Protein AF-A0A1S1P6E8-F1 (afdb_monomer_lite)

pLDDT: mean 93.37, std 9.24, range [54.66, 98.31]

Foldseek 3Di:
DVPVVVVVVVLLVVQVVVLVVLVHDSVQLVVLLVVLVVVCVVVVNDPVVSSVSSVVVSVVVSD

Radius of gyration: 11.48 Å; chains: 1; bounding box: 28×24×22 Å

Secondary structure (DSSP, 8-state):
-HHHHHHHHHHHHHHHHHHHHHT--HHHHHHHHHHHHHHHHHHT--HHHHHHHHHHHHHHTT-

Organism: Methylorubrum extorquens (NCBI:txid408)

Structure (mmCIF, N/CA/C/O backbone):
data_AF-A0A1S1P6E8-F1
#
_entry.id   AF-A0A1S1P6E8-F1
#
loop_
_atom_site.group_PDB
_atom_site.id
_atom_site.type_symbol
_atom_site.label_atom_id
_atom_site.label_alt_id
_atom_site.label_comp_id
_atom_site.label_asym_id
_atom_site.label_entity_id
_atom_site.label_seq_id
_atom_site.pdbx_PDB_ins_code
_atom_site.Cartn_x
_atom_site.Cartn_y
_atom_site.Cartn_z
_atom_site.occupancy
_atom_site.B_iso_or_equiv
_atom_site.auth_seq_id
_atom_site.auth_comp_id
_atom_site.auth_asym_id
_atom_site.auth_atom_id
_atom_site.pdbx_PDB_model_num
ATOM 1 N N . MET A 1 1 ? 18.232 14.044 -9.630 1.00 54.66 1 MET A N 1
ATOM 2 C CA . MET A 1 1 ? 17.869 13.525 -8.289 1.00 54.66 1 MET A CA 1
ATOM 3 C C . MET A 1 1 ? 16.469 13.952 -7.830 1.00 54.66 1 MET A C 1
ATOM 5 O O . MET A 1 1 ? 15.928 13.279 -6.964 1.00 54.66 1 MET A O 1
ATOM 9 N N . SER A 1 2 ? 15.847 14.994 -8.404 1.00 62.19 2 SER A N 1
ATOM 10 C CA . SER A 1 2 ? 14.497 15.427 -7.992 1.00 62.19 2 SER A CA 1
ATOM 11 C C . SER A 1 2 ? 13.356 14.518 -8.460 1.00 62.19 2 SER A C 1
ATOM 13 O O . SER A 1 2 ? 12.500 14.195 -7.650 1.00 62.19 2 SER A O 1
ATOM 15 N N . GLU A 1 3 ? 13.376 14.011 -9.698 1.00 63.62 3 GLU A N 1
ATOM 16 C CA . GLU A 1 3 ? 12.229 13.275 -10.271 1.00 63.62 3 GLU A CA 1
ATOM 17 C C . GLU A 1 3 ? 11.841 12.016 -9.479 1.00 63.62 3 GLU A C 1
ATOM 19 O O . GLU A 1 3 ? 10.668 11.811 -9.193 1.00 63.62 3 GLU A O 1
ATOM 24 N N . THR A 1 4 ? 12.812 11.213 -9.033 1.00 68.69 4 THR A N 1
ATOM 25 C CA . THR A 1 4 ? 12.556 10.014 -8.208 1.00 68.69 4 THR A CA 1
ATOM 26 C C . THR A 1 4 ? 11.979 10.362 -6.831 1.00 68.69 4 THR A C 1
ATOM 28 O O . THR A 1 4 ? 11.167 9.617 -6.278 1.00 68.69 4 THR A O 1
ATOM 31 N N . THR A 1 5 ? 12.374 11.511 -6.277 1.00 77.81 5 THR A N 1
ATOM 32 C CA . THR A 1 5 ? 11.871 12.003 -4.985 1.00 77.81 5 THR A CA 1
ATOM 33 C C . THR A 1 5 ? 10.446 12.538 -5.139 1.00 77.81 5 THR A C 1
ATOM 35 O O . THR A 1 5 ? 9.578 12.236 -4.320 1.00 77.81 5 THR A O 1
ATOM 38 N N . ASP A 1 6 ? 10.182 13.264 -6.227 1.00 86.44 6 ASP A N 1
ATOM 39 C CA . ASP A 1 6 ? 8.861 13.801 -6.558 1.00 86.44 6 ASP A CA 1
ATOM 40 C C . ASP A 1 6 ? 7.863 12.682 -6.887 1.00 86.44 6 ASP A C 1
ATOM 42 O O . ASP A 1 6 ? 6.723 12.710 -6.414 1.00 86.44 6 ASP A O 1
ATOM 46 N N . GLN A 1 7 ? 8.308 11.656 -7.619 1.00 89.06 7 GLN A N 1
ATOM 47 C CA . GLN A 1 7 ? 7.532 10.452 -7.901 1.00 89.06 7 GLN A CA 1
ATOM 48 C C . GLN A 1 7 ? 7.191 9.703 -6.608 1.00 89.06 7 GLN A C 1
ATOM 50 O O . GLN A 1 7 ? 6.014 9.466 -6.341 1.00 89.06 7 GLN 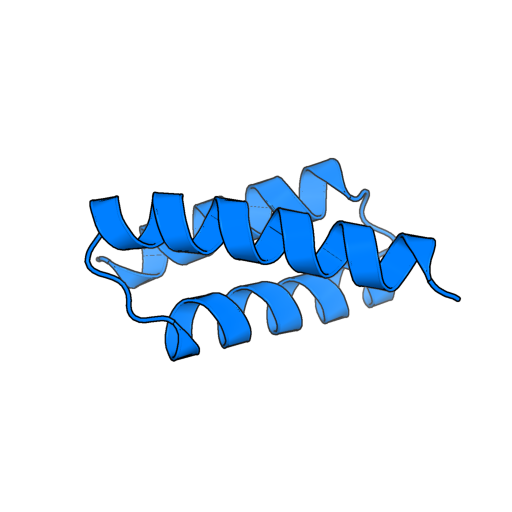A O 1
ATOM 55 N N . SER A 1 8 ? 8.179 9.421 -5.752 1.00 90.06 8 SER A N 1
ATOM 56 C CA . SER A 1 8 ? 7.944 8.741 -4.467 1.00 90.06 8 SER A CA 1
ATOM 57 C C . SER A 1 8 ? 6.967 9.519 -3.574 1.00 90.06 8 SER A C 1
ATOM 59 O O . SER A 1 8 ? 6.089 8.941 -2.934 1.00 90.06 8 SER A O 1
ATOM 61 N N . ALA A 1 9 ? 7.063 10.853 -3.556 1.00 93.38 9 ALA A N 1
ATOM 62 C CA . ALA A 1 9 ? 6.145 11.707 -2.804 1.00 93.38 9 ALA A CA 1
ATOM 63 C C . ALA A 1 9 ? 4.720 11.727 -3.386 1.00 93.38 9 ALA A C 1
ATOM 65 O O . ALA A 1 9 ? 3.748 11.927 -2.648 1.00 93.38 9 ALA A O 1
ATOM 66 N N . ALA A 1 10 ? 4.570 11.575 -4.703 1.00 95.62 10 ALA A N 1
ATOM 67 C CA . ALA A 1 10 ? 3.271 11.440 -5.355 1.00 95.62 10 ALA A CA 1
ATOM 68 C C . ALA A 1 10 ? 2.649 10.060 -5.083 1.00 95.62 10 ALA A C 1
ATOM 70 O O . ALA A 1 10 ? 1.466 9.984 -4.743 1.00 95.62 10 ALA A O 1
ATOM 71 N N . GLU A 1 11 ? 3.453 8.997 -5.153 1.00 96.31 11 GLU A N 1
ATOM 72 C CA . GLU A 1 11 ? 3.054 7.621 -4.845 1.00 96.31 11 GLU A CA 1
ATOM 73 C C . GLU A 1 11 ? 2.570 7.492 -3.399 1.00 96.31 11 GLU A C 1
ATOM 75 O O . GLU A 1 11 ? 1.429 7.084 -3.172 1.00 96.31 11 GLU A O 1
ATOM 80 N N . LEU A 1 12 ? 3.372 7.942 -2.426 1.00 96.25 12 LEU A N 1
ATOM 81 C CA . LEU A 1 12 ? 2.994 7.939 -1.008 1.00 96.25 12 LEU A CA 1
ATOM 82 C C . LEU A 1 12 ? 1.708 8.732 -0.756 1.00 96.25 12 LEU A C 1
ATOM 84 O O . LEU A 1 12 ? 0.830 8.267 -0.037 1.00 96.25 12 LEU A O 1
ATOM 88 N N . ARG A 1 13 ? 1.522 9.893 -1.400 1.00 96.69 13 ARG A N 1
ATOM 89 C CA . ARG A 1 13 ? 0.258 10.647 -1.296 1.00 96.69 13 ARG A CA 1
ATOM 90 C C . ARG A 1 13 ? -0.944 9.877 -1.844 1.00 96.69 13 ARG A C 1
ATOM 92 O O . ARG A 1 13 ? -2.043 10.011 -1.308 1.00 96.69 13 ARG A O 1
ATOM 99 N N . GLY A 1 14 ? -0.768 9.105 -2.915 1.00 96.38 14 GLY A N 1
ATOM 100 C CA . GLY A 1 14 ? -1.809 8.223 -3.443 1.00 96.38 14 GLY A CA 1
ATOM 101 C C . GLY A 1 14 ? -2.150 7.094 -2.473 1.00 96.38 14 GLY A C 1
ATOM 102 O O . GLY A 1 14 ? -3.325 6.876 -2.174 1.00 96.38 14 GLY A O 1
ATOM 103 N N . LEU A 1 15 ? -1.124 6.432 -1.939 1.00 97.38 15 LEU A N 1
ATOM 104 C CA . LEU A 1 15 ? -1.265 5.329 -0.990 1.00 97.38 15 LEU A CA 1
ATOM 105 C C . LEU A 1 15 ? -1.909 5.771 0.321 1.00 97.38 15 LEU A C 1
ATOM 107 O O . LEU A 1 15 ? -2.809 5.092 0.796 1.00 97.38 15 LEU A O 1
ATOM 111 N N . LEU A 1 16 ? -1.546 6.936 0.860 1.00 97.25 16 LEU A N 1
ATOM 112 C CA . LEU A 1 16 ? -2.162 7.467 2.078 1.00 97.25 16 LEU A CA 1
ATOM 113 C C . LEU A 1 16 ? -3.658 7.752 1.896 1.00 97.25 16 LEU A C 1
ATOM 115 O O . LEU A 1 16 ? -4.450 7.469 2.788 1.00 97.25 16 LEU A O 1
ATOM 119 N N . ARG A 1 17 ? -4.085 8.242 0.724 1.00 96.75 17 ARG A N 1
ATOM 120 C CA . ARG A 1 17 ? -5.522 8.391 0.427 1.00 96.75 17 ARG A CA 1
ATOM 121 C C . ARG A 1 17 ? -6.243 7.048 0.338 1.00 96.75 17 ARG A C 1
ATOM 123 O O . ARG A 1 17 ? -7.389 6.949 0.758 1.00 96.75 17 ARG A O 1
ATOM 130 N N . PHE A 1 18 ? -5.589 6.026 -0.206 1.00 95.31 18 PHE A N 1
ATOM 131 C CA . PHE A 1 18 ? -6.137 4.670 -0.243 1.00 95.31 18 PHE A CA 1
ATOM 132 C C . PHE A 1 18 ? -6.230 4.065 1.171 1.00 95.31 18 PHE A C 1
ATOM 134 O O . PHE A 1 18 ? -7.282 3.556 1.550 1.00 95.31 18 PHE A O 1
ATOM 141 N N . ALA A 1 19 ? -5.177 4.218 1.977 1.00 97.12 19 ALA A N 1
ATOM 142 C CA . ALA A 1 19 ? -5.080 3.785 3.372 1.00 97.12 19 ALA A CA 1
ATOM 143 C C . ALA A 1 19 ? -6.179 4.371 4.264 1.00 97.12 19 ALA A C 1
ATOM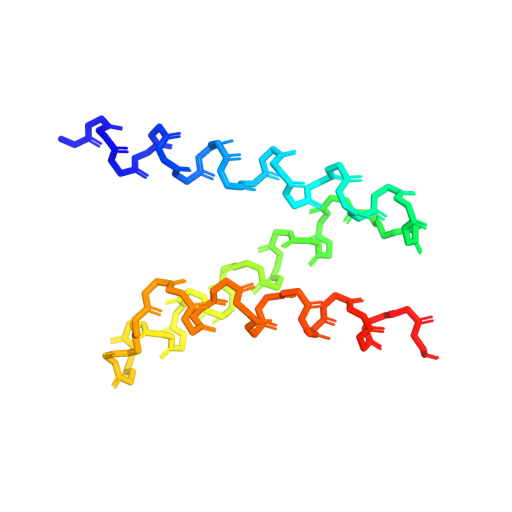 145 O O . ALA A 1 19 ? -6.742 3.662 5.093 1.00 97.12 19 ALA A O 1
ATOM 146 N N . GLN A 1 20 ? -6.534 5.642 4.052 1.00 95.56 20 GLN A N 1
ATOM 147 C CA . GLN A 1 20 ? -7.627 6.302 4.772 1.00 95.56 20 GLN A CA 1
ATOM 148 C C . GLN A 1 20 ? -8.965 5.573 4.598 1.00 95.56 20 GLN A C 1
ATOM 150 O O . GLN A 1 20 ? -9.730 5.477 5.553 1.00 95.56 20 GLN A O 1
ATOM 155 N N . GLY A 1 21 ? -9.239 5.021 3.410 1.00 95.00 21 GLY A N 1
ATOM 156 C CA . GLY A 1 21 ? -10.437 4.209 3.167 1.00 95.00 21 GLY A CA 1
ATOM 157 C C . GLY A 1 21 ? -10.411 2.845 3.867 1.00 95.00 21 GLY A C 1
ATOM 158 O O . GLY A 1 21 ? -11.460 2.237 4.051 1.00 95.00 21 GLY A O 1
ATOM 159 N N . LEU A 1 22 ? -9.224 2.387 4.265 1.00 94.75 22 LEU A N 1
ATOM 160 C CA . LEU A 1 22 ? -8.982 1.129 4.970 1.00 94.75 22 LEU A CA 1
ATOM 161 C C . LEU A 1 22 ? -8.828 1.303 6.491 1.00 94.75 22 LEU A C 1
ATOM 163 O O . LEU A 1 22 ? -8.830 0.314 7.214 1.00 94.75 22 LEU A O 1
ATOM 167 N N . GLY A 1 23 ? -8.689 2.540 6.981 1.00 96.38 23 GLY A N 1
ATOM 168 C CA . GLY A 1 23 ? -8.416 2.828 8.392 1.00 96.38 23 GLY A CA 1
ATOM 169 C C . GLY A 1 23 ? -6.967 2.578 8.826 1.00 96.38 23 GLY A C 1
ATOM 170 O O . GLY A 1 23 ? -6.714 2.483 10.022 1.00 96.38 23 GLY A O 1
ATOM 171 N N . LEU A 1 24 ? -6.027 2.480 7.879 1.00 97.12 24 LEU A N 1
ATOM 172 C CA . LEU A 1 24 ? -4.599 2.318 8.168 1.00 97.12 24 LEU A CA 1
ATOM 173 C C . LEU A 1 24 ? -3.936 3.667 8.462 1.00 97.12 24 LEU A C 1
ATOM 175 O O . LEU A 1 24 ? -4.226 4.673 7.805 1.00 97.12 24 LEU A O 1
ATOM 179 N N . ASP A 1 25 ? -3.020 3.675 9.424 1.00 96.75 25 ASP A N 1
ATOM 180 C CA . ASP A 1 25 ? -2.212 4.840 9.766 1.00 96.75 25 ASP A CA 1
ATOM 181 C C . ASP A 1 25 ? -1.036 5.043 8.787 1.00 96.75 25 ASP A C 1
ATOM 183 O O . ASP A 1 25 ? -0.669 4.165 8.004 1.00 96.75 25 ASP A O 1
ATOM 187 N N . GLU A 1 26 ? -0.448 6.241 8.811 1.00 96.50 26 GLU A N 1
ATOM 188 C CA . GLU A 1 26 ? 0.650 6.608 7.911 1.00 96.50 26 GLU A CA 1
ATOM 189 C C . GLU A 1 26 ? 1.938 5.804 8.155 1.00 96.50 26 GLU A C 1
ATOM 191 O O . GLU A 1 26 ? 2.676 5.557 7.198 1.00 96.50 26 GLU A O 1
ATOM 196 N N . GLU A 1 27 ? 2.219 5.398 9.396 1.00 97.44 27 GLU A N 1
ATOM 197 C CA . GLU A 1 27 ? 3.425 4.638 9.739 1.00 97.44 27 GLU A CA 1
ATOM 198 C C . GLU A 1 27 ? 3.368 3.260 9.078 1.00 97.44 27 GLU A C 1
ATOM 200 O O . GLU A 1 27 ? 4.256 2.929 8.292 1.00 97.44 27 GLU A O 1
ATOM 205 N N . THR A 1 28 ? 2.253 2.544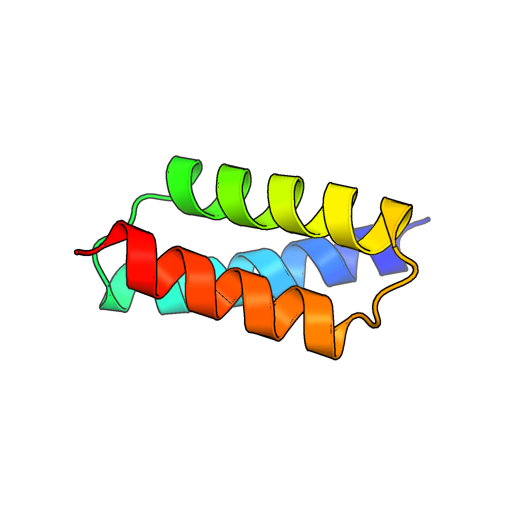 9.243 1.00 97.12 28 THR A N 1
ATOM 206 C CA . THR A 1 28 ? 2.008 1.253 8.584 1.00 97.12 28 THR A CA 1
ATOM 207 C C . THR A 1 28 ? 2.143 1.352 7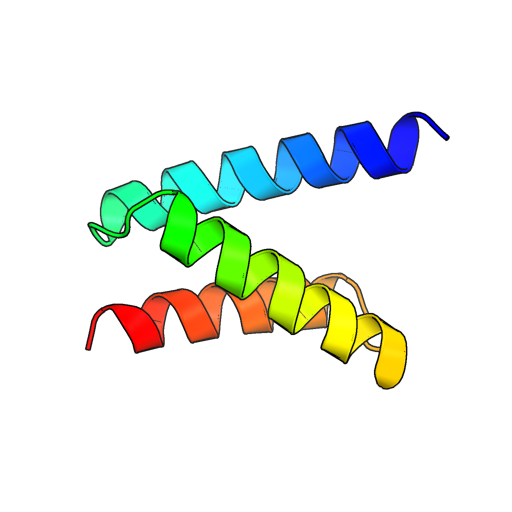.056 1.00 97.12 28 THR A C 1
ATOM 209 O O . THR A 1 28 ? 2.760 0.503 6.410 1.00 97.12 28 THR A O 1
ATOM 212 N N . VAL A 1 29 ? 1.610 2.414 6.440 1.00 97.62 29 VAL A N 1
ATOM 213 C CA . VAL A 1 29 ? 1.715 2.631 4.982 1.00 97.62 29 VAL A CA 1
ATOM 214 C C . VAL A 1 29 ? 3.162 2.836 4.543 1.00 97.62 29 VAL A C 1
ATOM 216 O O . VAL A 1 29 ? 3.581 2.306 3.509 1.00 97.62 29 VAL A O 1
ATOM 219 N N . ARG A 1 30 ? 3.928 3.617 5.309 1.00 96.88 30 ARG A N 1
ATOM 220 C CA . ARG A 1 30 ? 5.333 3.906 5.017 1.00 96.88 30 ARG A CA 1
ATOM 221 C C . ARG A 1 30 ? 6.194 2.658 5.155 1.00 96.88 30 ARG A C 1
ATOM 223 O O . ARG A 1 30 ? 7.004 2.394 4.269 1.00 96.88 30 ARG A O 1
ATOM 230 N N . GLU A 1 31 ? 5.974 1.870 6.203 1.00 98.19 31 GLU A N 1
ATOM 231 C CA . GLU A 1 31 ? 6.673 0.604 6.416 1.00 98.19 31 GLU A CA 1
ATOM 232 C C . GLU A 1 31 ? 6.461 -0.363 5.249 1.00 98.19 31 GLU A C 1
ATOM 234 O O . GLU A 1 31 ? 7.436 -0.883 4.701 1.00 98.19 31 GLU A O 1
ATOM 239 N N . ILE A 1 32 ? 5.210 -0.546 4.811 1.00 98.25 32 ILE A N 1
ATOM 240 C CA . ILE A 1 32 ? 4.875 -1.408 3.668 1.00 98.25 32 ILE A CA 1
ATOM 241 C C . ILE A 1 32 ? 5.537 -0.890 2.386 1.00 98.25 32 ILE A C 1
ATOM 243 O O . ILE A 1 32 ? 6.181 -1.652 1.664 1.00 98.25 32 ILE A O 1
ATOM 247 N N . TYR A 1 33 ? 5.414 0.409 2.099 1.00 97.75 33 TYR 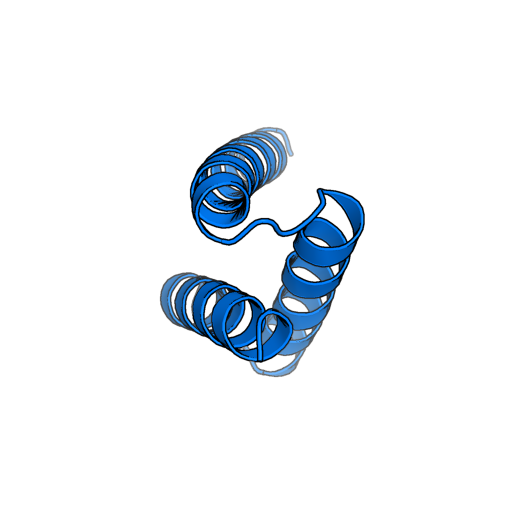A N 1
ATOM 248 C CA . TYR A 1 33 ? 5.995 1.017 0.900 1.00 97.75 33 TYR A CA 1
ATOM 249 C C . TYR A 1 33 ? 7.515 0.811 0.825 1.00 97.75 33 TYR A C 1
ATOM 251 O O . TYR A 1 33 ? 8.049 0.423 -0.217 1.00 97.75 33 TYR A O 1
ATOM 259 N N . GLU A 1 34 ? 8.220 1.033 1.934 1.00 97.38 34 GLU A N 1
ATOM 260 C CA . GLU A 1 34 ? 9.671 0.875 1.996 1.00 97.38 34 GLU A CA 1
ATOM 261 C C . GLU A 1 34 ? 10.110 -0.592 1.969 1.00 97.38 34 GLU A C 1
ATOM 263 O O . GLU A 1 34 ? 11.111 -0.919 1.325 1.00 97.38 34 GLU A O 1
ATOM 268 N N . ALA A 1 35 ? 9.383 -1.482 2.651 1.00 98.12 35 ALA A N 1
ATOM 269 C CA . ALA A 1 35 ? 9.671 -2.912 2.655 1.00 98.12 35 ALA A CA 1
ATOM 270 C C . ALA A 1 35 ? 9.556 -3.503 1.246 1.00 98.12 35 ALA A C 1
ATOM 272 O O . ALA A 1 35 ? 10.517 -4.099 0.753 1.00 98.12 35 ALA A O 1
ATOM 273 N N . VAL A 1 36 ? 8.435 -3.245 0.569 1.00 97.81 36 VAL A N 1
ATOM 274 C CA . VAL A 1 36 ? 8.210 -3.698 -0.808 1.00 97.81 36 VAL A CA 1
ATOM 275 C C . VAL A 1 36 ? 9.181 -3.014 -1.775 1.00 97.81 36 VAL A C 1
ATOM 277 O O . VAL A 1 36 ? 9.684 -3.650 -2.697 1.00 97.81 36 VAL A O 1
ATOM 280 N N . GLY A 1 37 ? 9.534 -1.743 -1.547 1.00 96.19 37 GLY A N 1
ATOM 281 C CA . GLY A 1 37 ? 10.561 -1.049 -2.329 1.00 96.19 37 GLY A CA 1
ATOM 282 C C . GLY A 1 37 ? 11.939 -1.716 -2.252 1.00 96.19 37 GLY A C 1
ATOM 283 O O . GLY A 1 37 ? 12.595 -1.897 -3.278 1.00 96.19 37 GLY A O 1
ATOM 284 N N . ARG A 1 38 ? 12.377 -2.138 -1.057 1.00 97.19 38 ARG A N 1
ATOM 285 C CA . ARG A 1 38 ? 13.635 -2.890 -0.887 1.00 97.19 38 ARG A CA 1
ATOM 286 C C . ARG A 1 38 ? 13.589 -4.253 -1.573 1.00 97.19 38 ARG A C 1
ATOM 288 O O . ARG A 1 38 ? 14.571 -4.646 -2.199 1.00 97.19 38 ARG A O 1
ATOM 295 N N . GLU A 1 39 ? 12.465 -4.956 -1.477 1.00 97.19 39 GLU A N 1
ATOM 296 C CA . GLU A 1 39 ? 12.274 -6.254 -2.129 1.00 97.19 39 GLU A CA 1
ATOM 297 C C . GLU A 1 39 ? 12.280 -6.139 -3.660 1.00 97.19 39 GLU A C 1
ATOM 299 O O . GLU A 1 39 ? 12.961 -6.910 -4.339 1.00 97.19 39 GLU A O 1
ATOM 304 N N . ALA A 1 40 ? 11.601 -5.131 -4.210 1.00 96.62 40 ALA A N 1
ATOM 305 C CA . ALA A 1 40 ? 11.598 -4.855 -5.642 1.00 96.62 40 ALA A CA 1
ATOM 306 C C . ALA A 1 40 ? 13.011 -4.548 -6.162 1.00 96.62 40 ALA A C 1
ATOM 308 O O . ALA A 1 40 ? 13.418 -5.090 -7.188 1.00 96.62 40 ALA A O 1
ATOM 309 N N . MET A 1 41 ? 13.805 -3.768 -5.416 1.00 94.62 41 MET A N 1
ATOM 310 C CA . MET A 1 41 ? 15.214 -3.529 -5.757 1.00 94.62 41 MET A CA 1
ATOM 311 C C . MET A 1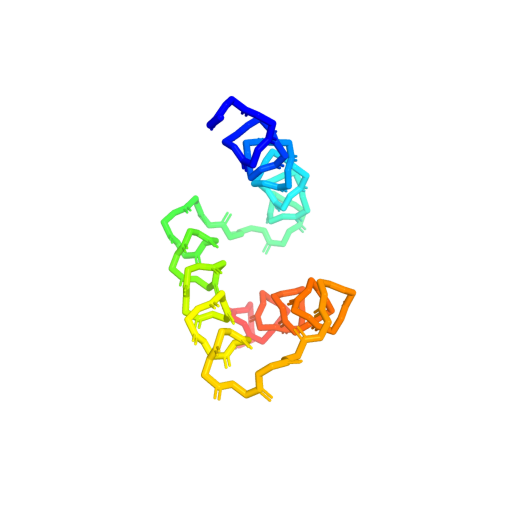 41 ? 16.054 -4.813 -5.738 1.00 94.62 41 MET A C 1
ATOM 313 O O . MET A 1 41 ? 16.923 -4.984 -6.589 1.00 94.62 41 MET A O 1
ATOM 317 N N . ALA A 1 42 ? 15.808 -5.716 -4.784 1.00 96.81 42 ALA A N 1
ATOM 318 C CA . ALA A 1 42 ? 16.548 -6.973 -4.672 1.00 96.81 42 ALA A CA 1
ATOM 319 C C . ALA A 1 42 ? 16.199 -7.976 -5.786 1.00 96.81 42 ALA A C 1
ATOM 321 O O . ALA A 1 42 ? 17.052 -8.754 -6.209 1.00 96.81 42 ALA A O 1
ATOM 322 N N . THR A 1 43 ? 14.951 -7.962 -6.253 1.00 96.19 43 THR A N 1
ATOM 323 C CA . THR A 1 43 ? 14.421 -8.907 -7.251 1.00 96.19 43 THR A CA 1
ATOM 324 C C . THR A 1 43 ? 14.446 -8.359 -8.678 1.00 96.19 43 THR A C 1
ATOM 326 O O . THR A 1 43 ? 14.300 -9.128 -9.627 1.00 96.19 43 THR A O 1
ATOM 329 N N . GLY A 1 44 ? 14.648 -7.049 -8.845 1.00 95.62 44 GLY A N 1
ATOM 330 C CA . GLY A 1 44 ? 14.516 -6.367 -10.132 1.00 95.62 44 GLY A CA 1
ATOM 331 C C . GLY A 1 44 ? 13.064 -6.270 -10.611 1.00 95.62 44 GLY A C 1
ATOM 332 O O . GLY A 1 44 ? 12.834 -6.208 -11.819 1.00 95.62 44 GLY A O 1
ATOM 333 N N . ALA A 1 45 ? 12.095 -6.304 -9.690 1.00 96.31 45 ALA A N 1
ATOM 334 C CA . ALA A 1 45 ? 10.678 -6.192 -10.021 1.00 96.31 45 ALA A CA 1
ATOM 335 C C . ALA A 1 45 ? 10.351 -4.822 -10.634 1.00 96.31 45 ALA A C 1
ATOM 337 O O . ALA A 1 45 ? 10.983 -3.811 -10.314 1.00 96.31 45 ALA A O 1
ATOM 338 N N . SER A 1 46 ? 9.347 -4.792 -11.513 1.00 96.56 46 SER A N 1
ATOM 339 C CA . SER A 1 46 ? 8.879 -3.546 -12.115 1.00 96.56 46 SER A CA 1
ATOM 340 C C . SER A 1 46 ? 8.199 -2.643 -11.079 1.00 96.56 46 SER A C 1
ATOM 342 O O . SER A 1 46 ? 7.725 -3.107 -10.039 1.00 96.56 46 SER A O 1
ATOM 344 N N . ASP A 1 47 ? 8.103 -1.346 -11.376 1.00 94.31 47 ASP A N 1
ATOM 345 C CA . ASP A 1 47 ? 7.362 -0.409 -10.523 1.00 94.31 47 ASP A CA 1
ATOM 346 C C . ASP A 1 47 ? 5.871 -0.761 -10.415 1.00 94.31 47 ASP A C 1
ATOM 348 O O . ASP A 1 47 ? 5.267 -0.570 -9.357 1.00 94.31 47 ASP A O 1
ATOM 352 N N . ASP A 1 48 ? 5.282 -1.330 -11.468 1.00 96.31 48 ASP A N 1
ATOM 353 C CA . ASP A 1 48 ? 3.888 -1.774 -11.453 1.00 96.31 48 ASP A CA 1
ATOM 354 C C . ASP A 1 48 ? 3.690 -2.961 -10.502 1.00 96.31 48 ASP A C 1
ATOM 356 O O . ASP A 1 48 ? 2.756 -2.950 -9.691 1.00 96.31 48 ASP A O 1
ATOM 360 N N . ASP A 1 49 ? 4.599 -3.942 -10.541 1.00 97.81 49 ASP A N 1
ATOM 361 C CA . ASP A 1 49 ? 4.585 -5.091 -9.628 1.00 97.81 49 ASP A CA 1
ATOM 362 C C . ASP A 1 49 ? 4.809 -4.639 -8.181 1.00 97.81 49 ASP A C 1
ATOM 364 O O . ASP A 1 49 ? 4.068 -5.039 -7.278 1.00 97.81 49 ASP A O 1
ATOM 368 N N . ARG A 1 50 ? 5.769 -3.727 -7.965 1.00 97.00 50 ARG A N 1
ATOM 369 C CA . ARG A 1 50 ? 6.030 -3.094 -6.664 1.00 97.00 50 ARG A CA 1
ATOM 370 C C . ARG A 1 50 ? 4.760 -2.439 -6.119 1.00 97.00 50 ARG A C 1
ATOM 372 O O . ARG A 1 50 ? 4.361 -2.700 -4.987 1.00 97.00 50 ARG A O 1
ATOM 379 N N . MET A 1 51 ? 4.082 -1.613 -6.914 1.00 97.38 51 MET A N 1
ATOM 380 C CA . MET A 1 51 ? 2.880 -0.898 -6.472 1.00 97.38 51 MET A CA 1
ATOM 381 C C . MET A 1 51 ? 1.659 -1.811 -6.294 1.00 97.38 51 MET A C 1
ATOM 383 O O . MET A 1 51 ? 0.788 -1.517 -5.466 1.00 97.38 51 MET A O 1
ATOM 387 N N . ALA A 1 52 ? 1.566 -2.911 -7.045 1.00 97.88 52 ALA A N 1
ATOM 388 C CA . ALA A 1 52 ? 0.547 -3.933 -6.834 1.00 97.88 52 ALA A CA 1
ATOM 389 C C . ALA A 1 52 ? 0.747 -4.655 -5.495 1.00 97.88 52 ALA A C 1
ATOM 391 O O . ALA A 1 52 ? -0.214 -4.795 -4.734 1.00 97.88 52 ALA A O 1
ATOM 392 N N . GLU A 1 53 ? 1.984 -5.040 -5.176 1.00 98.31 53 GLU A N 1
ATOM 393 C CA . GLU A 1 53 ? 2.299 -5.717 -3.918 1.00 98.31 53 GLU A CA 1
ATOM 394 C C . GLU A 1 53 ? 2.110 -4.792 -2.707 1.00 98.31 53 GLU A C 1
ATOM 396 O O . GLU A 1 53 ? 1.519 -5.218 -1.718 1.00 98.31 53 GLU A O 1
ATOM 401 N N . VAL A 1 54 ? 2.467 -3.502 -2.805 1.00 98.12 54 VAL A N 1
ATOM 402 C CA . VAL A 1 54 ? 2.165 -2.511 -1.750 1.00 98.12 54 VAL A CA 1
ATOM 403 C C . VAL A 1 54 ? 0.669 -2.487 -1.427 1.00 98.12 54 VAL A C 1
ATOM 405 O O . VAL A 1 54 ? 0.276 -2.622 -0.268 1.00 98.12 54 VAL A O 1
ATOM 408 N N . ARG A 1 55 ? -0.196 -2.359 -2.444 1.00 97.38 55 ARG A N 1
ATOM 409 C CA . ARG A 1 55 ? -1.656 -2.342 -2.232 1.00 97.38 55 ARG A CA 1
ATOM 410 C C . ARG A 1 55 ? -2.164 -3.656 -1.642 1.00 97.38 55 ARG A C 1
ATOM 412 O O . ARG A 1 55 ? -3.049 -3.634 -0.790 1.00 97.38 55 ARG A O 1
ATOM 419 N N . LYS A 1 56 ? -1.611 -4.789 -2.078 1.00 97.81 56 LYS A N 1
ATOM 420 C CA . LYS A 1 56 ? -1.944 -6.112 -1.540 1.00 97.81 56 LYS A CA 1
ATOM 421 C C . LYS A 1 56 ? -1.572 -6.229 -0.062 1.00 97.81 56 LYS A C 1
ATOM 423 O O . LYS A 1 56 ? -2.403 -6.674 0.722 1.00 97.81 56 LYS A O 1
ATOM 428 N N . GLN A 1 57 ? -0.377 -5.797 0.336 1.00 97.88 57 GLN A N 1
ATOM 429 C CA . GLN A 1 57 ? 0.040 -5.827 1.739 1.00 97.88 57 GLN A CA 1
ATOM 430 C C . GLN A 1 57 ? -0.791 -4.890 2.618 1.00 97.88 57 GLN A C 1
ATOM 432 O O . GLN A 1 57 ? -1.144 -5.274 3.729 1.00 97.88 57 GLN A O 1
ATOM 437 N N . MET A 1 58 ? -1.193 -3.722 2.107 1.00 97.38 58 MET A N 1
ATOM 438 C CA . MET A 1 58 ? -2.134 -2.852 2.820 1.00 97.38 58 MET A CA 1
ATOM 439 C C . MET A 1 58 ? -3.476 -3.547 3.073 1.00 97.38 58 MET A C 1
ATOM 441 O O . MET A 1 58 ? -3.998 -3.471 4.175 1.00 97.38 58 MET A O 1
ATOM 445 N N . LEU A 1 59 ? -4.031 -4.267 2.092 1.00 96.75 59 LEU A N 1
ATOM 446 C CA . LEU A 1 59 ? -5.270 -5.027 2.301 1.00 96.75 59 LEU A CA 1
ATOM 447 C C . LEU A 1 59 ? -5.099 -6.147 3.336 1.00 96.75 59 LEU A C 1
ATOM 449 O O . LEU A 1 59 ? -6.008 -6.387 4.123 1.00 96.75 59 LEU A O 1
ATOM 453 N N . THR A 1 60 ? -3.939 -6.805 3.357 1.00 96.88 60 THR A N 1
ATOM 454 C CA . THR A 1 60 ? -3.619 -7.834 4.356 1.00 96.88 60 THR A CA 1
ATOM 455 C C . THR A 1 60 ? -3.486 -7.252 5.764 1.00 96.88 60 THR A C 1
ATOM 457 O O . THR A 1 60 ? -3.905 -7.899 6.711 1.00 96.88 60 THR A O 1
ATOM 460 N N . ALA A 1 61 ? -2.949 -6.038 5.917 1.00 95.06 61 ALA A N 1
ATOM 461 C CA . ALA A 1 61 ? -2.747 -5.396 7.221 1.00 95.06 61 ALA A CA 1
ATOM 462 C C . ALA A 1 61 ? -4.053 -5.000 7.942 1.00 95.06 61 ALA A C 1
ATOM 464 O O . ALA A 1 61 ? -4.027 -4.664 9.121 1.00 95.06 61 ALA A O 1
ATOM 465 N N . VAL A 1 62 ? -5.188 -5.014 7.236 1.00 90.19 62 VAL A N 1
ATOM 466 C CA . VAL A 1 62 ? -6.518 -4.671 7.775 1.00 90.19 62 VAL A CA 1
ATOM 467 C C . VAL A 1 62 ? -7.248 -5.901 8.343 1.00 90.19 62 VAL A C 1
ATOM 469 O O . VAL A 1 62 ? -8.254 -5.745 9.035 1.00 90.19 62 VAL A O 1
ATOM 472 N N . ILE A 1 63 ? -6.774 -7.113 8.033 1.00 72.75 63 ILE A N 1
ATOM 473 C CA . ILE A 1 63 ? -7.383 -8.401 8.417 1.00 72.75 63 ILE A CA 1
ATOM 474 C C . ILE A 1 63 ? -6.715 -8.936 9.683 1.00 72.75 63 ILE A C 1
ATOM 476 O O . ILE A 1 63 ? -7.466 -9.355 10.593 1.00 72.75 63 ILE A O 1
#

Sequence (63 aa):
MSETTDQSAAELRGLLRFAQGLGLDEETVREIYEAVGREAMATGASDDDRMAEVRKQMLTAVI